Protein AF-A0A1G7DDY7-F1 (afdb_monomer)

Radius of gyration: 26.93 Å; Cα contacts (8 Å, |Δi|>4): 187; chains: 1; bounding box: 58×23×94 Å

Structure (mmCIF, N/CA/C/O backbone):
data_AF-A0A1G7DDY7-F1
#
_entry.id   AF-A0A1G7DDY7-F1
#
loop_
_atom_site.group_PDB
_atom_site.id
_atom_site.type_symbol
_atom_site.label_atom_id
_atom_site.label_alt_id
_atom_site.label_comp_id
_atom_site.label_asym_id
_atom_site.label_entity_id
_atom_site.label_seq_id
_atom_site.pdbx_PDB_ins_code
_atom_site.Cartn_x
_atom_site.Cartn_y
_atom_site.Cartn_z
_atom_site.occupancy
_atom_site.B_iso_or_equiv
_atom_site.auth_seq_id
_atom_site.auth_comp_id
_atom_site.auth_asym_id
_atom_site.auth_atom_id
_atom_site.pdbx_PDB_model_num
ATOM 1 N N . MET A 1 1 ? -21.774 0.548 58.553 1.00 53.19 1 MET A N 1
ATOM 2 C CA . MET A 1 1 ? -21.588 0.324 57.097 1.00 53.19 1 MET A CA 1
ATOM 3 C C . MET A 1 1 ? -20.817 -0.986 56.927 1.00 53.19 1 MET A C 1
ATOM 5 O O . MET A 1 1 ? -19.671 -1.044 57.324 1.00 53.19 1 MET A O 1
ATOM 9 N N . ASN A 1 2 ? -21.493 -2.118 56.703 1.00 59.34 2 ASN A N 1
ATOM 10 C CA . ASN A 1 2 ? -21.908 -2.674 55.399 1.00 59.34 2 ASN A CA 1
ATOM 11 C C . ASN A 1 2 ? -20.810 -3.449 54.625 1.00 59.34 2 ASN A C 1
ATOM 13 O O . ASN A 1 2 ? -20.679 -3.276 53.416 1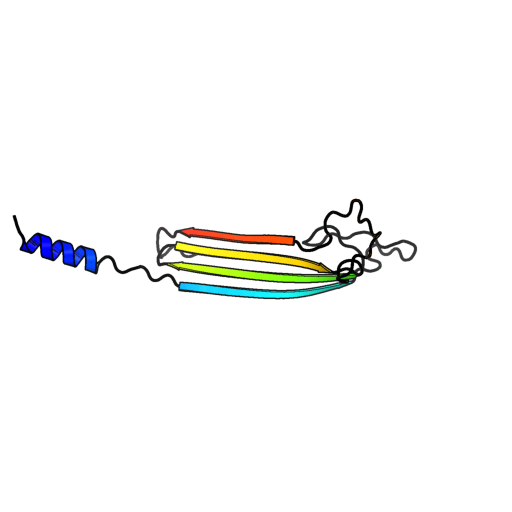.00 59.34 2 ASN A O 1
ATOM 17 N N . ALA A 1 3 ? -20.082 -4.361 55.285 1.00 69.50 3 ALA A N 1
ATOM 18 C CA . ALA A 1 3 ? -19.165 -5.300 54.616 1.00 69.50 3 ALA A CA 1
ATOM 19 C C . ALA A 1 3 ? -19.855 -6.115 53.499 1.00 69.50 3 ALA A C 1
ATOM 21 O O . ALA A 1 3 ? -19.297 -6.289 52.420 1.00 69.50 3 ALA A O 1
ATOM 22 N N . GLY A 1 4 ? -21.119 -6.507 53.704 1.00 75.44 4 GLY A N 1
ATOM 23 C CA . GLY A 1 4 ? -21.924 -7.177 52.677 1.00 75.44 4 GLY A CA 1
ATOM 24 C C . GLY A 1 4 ? -22.226 -6.305 51.452 1.00 75.44 4 GLY A C 1
ATOM 25 O O . GLY A 1 4 ? -22.246 -6.816 50.338 1.00 75.44 4 GLY A O 1
ATOM 26 N N . ARG A 1 5 ? -22.386 -4.981 51.613 1.00 75.69 5 ARG A N 1
ATOM 27 C CA . ARG A 1 5 ? -22.568 -4.086 50.453 1.00 75.69 5 ARG A CA 1
ATOM 28 C C . ARG A 1 5 ? -21.266 -3.895 49.684 1.00 75.69 5 ARG A C 1
ATOM 30 O O . ARG A 1 5 ? -21.313 -3.833 48.469 1.00 75.69 5 ARG A O 1
ATOM 37 N N . ILE A 1 6 ? -20.123 -3.847 50.371 1.00 79.31 6 ILE A N 1
ATOM 38 C CA . ILE A 1 6 ? -18.809 -3.751 49.717 1.00 79.31 6 ILE A CA 1
ATOM 39 C C . ILE A 1 6 ? -18.554 -4.997 48.863 1.00 79.31 6 ILE A C 1
ATOM 41 O O . ILE A 1 6 ? -18.146 -4.866 47.715 1.00 79.31 6 ILE A O 1
ATOM 45 N N . LEU A 1 7 ? -18.867 -6.188 49.382 1.00 80.38 7 LEU A N 1
ATOM 46 C CA . LEU A 1 7 ? -18.698 -7.444 48.650 1.00 80.38 7 LEU A CA 1
ATOM 47 C C . LEU A 1 7 ? -19.611 -7.531 47.414 1.00 80.38 7 LEU A C 1
ATOM 49 O O . LEU A 1 7 ? -19.151 -7.916 46.344 1.00 80.38 7 LEU A O 1
ATOM 53 N N . ILE A 1 8 ? -20.879 -7.123 47.541 1.00 82.50 8 ILE A N 1
ATOM 54 C CA . ILE A 1 8 ? -21.832 -7.092 46.419 1.00 82.50 8 ILE A CA 1
ATOM 55 C C . ILE A 1 8 ? -21.389 -6.087 45.353 1.00 82.50 8 ILE A C 1
ATOM 57 O O . ILE A 1 8 ? -21.408 -6.413 44.171 1.00 82.50 8 ILE A O 1
ATOM 61 N N . THR A 1 9 ? -20.947 -4.891 45.752 1.00 79.25 9 THR A N 1
ATOM 62 C CA . THR A 1 9 ? -20.435 -3.889 44.809 1.00 79.25 9 THR A CA 1
ATOM 63 C C . THR A 1 9 ? -19.183 -4.388 44.092 1.00 79.25 9 THR A C 1
ATOM 65 O O . THR A 1 9 ? -19.069 -4.207 42.885 1.00 79.25 9 THR A O 1
ATOM 68 N N . LEU A 1 10 ? -18.267 -5.058 44.798 1.00 76.81 10 LEU A N 1
ATOM 69 C CA . LEU A 1 10 ? -17.052 -5.609 44.198 1.00 76.81 10 LEU A CA 1
ATOM 70 C C . LEU A 1 10 ? -17.377 -6.706 43.170 1.00 76.81 10 LEU A C 1
ATOM 72 O O . LEU A 1 10 ? -16.835 -6.696 42.070 1.00 76.81 10 LEU A O 1
ATOM 76 N N . LEU A 1 11 ? -18.313 -7.603 43.497 1.00 77.00 11 LEU A N 1
ATOM 77 C CA . LEU A 1 11 ? -18.801 -8.640 42.582 1.00 77.00 11 LEU A CA 1
ATOM 78 C C . LEU A 1 11 ? -19.521 -8.053 41.361 1.00 77.00 11 LEU A C 1
ATOM 80 O O . LEU A 1 11 ? -19.342 -8.563 40.259 1.00 77.00 11 LEU A O 1
ATOM 84 N N . LEU A 1 12 ? -20.286 -6.968 41.526 1.00 73.56 12 LEU A N 1
ATOM 85 C CA . LEU A 1 12 ? -20.946 -6.287 40.408 1.00 73.56 12 LEU A CA 1
ATOM 86 C C . LEU A 1 12 ? -19.940 -5.607 39.474 1.00 73.56 12 LEU A C 1
ATOM 88 O O . LEU A 1 12 ? -20.072 -5.706 38.260 1.00 73.56 12 LEU A O 1
ATOM 92 N N . VAL A 1 13 ? -18.934 -4.928 40.030 1.00 73.50 13 VAL A N 1
ATOM 93 C CA . VAL A 1 13 ? -17.904 -4.235 39.242 1.00 73.50 13 VAL A CA 1
ATOM 94 C C . VAL A 1 13 ? -17.073 -5.237 38.444 1.00 73.50 13 VAL A C 1
ATOM 96 O O . VAL A 1 13 ? -16.860 -5.025 37.257 1.00 73.50 13 VAL A O 1
ATOM 99 N N . VAL A 1 14 ? -16.673 -6.351 39.063 1.00 69.56 14 VAL A N 1
ATOM 100 C CA . VAL A 1 14 ? -15.911 -7.412 38.385 1.00 69.56 14 VAL A CA 1
ATOM 101 C C . VAL A 1 14 ? -16.780 -8.170 37.371 1.00 69.56 14 VAL A C 1
ATOM 103 O O . VAL A 1 14 ? -16.303 -8.522 36.296 1.00 69.56 14 VAL A O 1
ATOM 106 N N . GLY A 1 15 ? -18.065 -8.390 37.672 1.00 63.12 15 GLY A N 1
ATOM 107 C CA . GLY A 1 15 ? -19.009 -9.054 36.766 1.00 63.12 15 GLY A CA 1
ATOM 108 C C . GLY A 1 15 ? -19.405 -8.218 35.543 1.00 63.12 15 GLY A C 1
ATOM 109 O O . GLY A 1 15 ? -19.752 -8.783 34.511 1.00 63.12 15 GLY A O 1
ATOM 110 N N . LEU A 1 16 ? -19.332 -6.886 35.639 1.00 65.69 16 LEU A N 1
ATOM 111 C CA . LEU A 1 16 ? -19.619 -5.958 34.538 1.00 65.69 16 LEU A CA 1
ATOM 112 C C . LEU A 1 16 ? -18.369 -5.557 33.740 1.00 65.69 16 LEU A C 1
ATOM 114 O O . LEU A 1 16 ? -18.497 -4.952 32.679 1.00 65.69 16 LEU A O 1
ATOM 118 N N . SER A 1 17 ? -17.167 -5.890 34.217 1.00 59.84 17 SER A N 1
ATOM 119 C CA . SER A 1 17 ? -15.902 -5.571 33.548 1.00 59.84 17 SER A CA 1
ATOM 120 C C . SER A 1 17 ? -15.383 -6.728 32.687 1.00 59.84 17 SER A C 1
ATOM 122 O O . SER A 1 17 ? -14.189 -7.034 32.726 1.00 59.84 17 SER A O 1
ATOM 124 N N . SER A 1 18 ? -16.251 -7.410 31.930 1.00 61.47 18 SER A N 1
ATOM 125 C CA . SER A 1 18 ? -15.766 -8.396 30.960 1.00 61.47 18 SER A CA 1
ATOM 126 C C . SER A 1 18 ? -14.908 -7.680 29.910 1.00 61.47 18 SER A C 1
ATOM 128 O O . SER A 1 18 ? -15.354 -6.658 29.379 1.00 61.47 18 SER A O 1
ATOM 130 N N . PRO A 1 19 ? -13.702 -8.176 29.586 1.00 62.84 19 PRO A N 1
ATOM 131 C CA . PRO A 1 19 ? -12.904 -7.585 28.523 1.00 62.84 19 PRO A CA 1
ATOM 132 C C . PRO A 1 19 ? -13.697 -7.648 27.215 1.00 62.84 19 PRO A C 1
ATOM 134 O O . PRO A 1 19 ? -14.198 -8.709 26.842 1.00 62.84 19 PRO A O 1
ATOM 137 N N . ALA A 1 20 ? -13.826 -6.511 26.532 1.00 64.44 20 ALA A N 1
ATOM 138 C CA . ALA A 1 20 ? -14.389 -6.486 25.191 1.00 64.44 20 ALA A CA 1
ATOM 139 C C . ALA A 1 20 ? -13.470 -7.312 24.283 1.00 64.44 20 ALA A C 1
ATOM 141 O O . ALA A 1 20 ? -12.292 -6.984 24.121 1.00 64.44 20 ALA A O 1
ATOM 142 N N . LEU A 1 21 ? -13.989 -8.413 23.742 1.00 66.94 21 LEU A N 1
ATOM 143 C CA . LEU A 1 21 ? -13.254 -9.219 22.779 1.00 66.94 21 LEU A CA 1
ATOM 144 C C . LEU A 1 21 ? -13.147 -8.410 21.485 1.00 66.94 21 LEU A C 1
ATOM 146 O O . LEU A 1 21 ? -14.158 -8.057 20.886 1.00 66.94 21 LEU A O 1
ATOM 150 N N . ALA A 1 22 ? -11.922 -8.095 21.076 1.00 69.56 22 ALA A N 1
ATOM 151 C CA . ALA A 1 22 ? -11.658 -7.499 19.777 1.00 69.56 22 ALA A CA 1
ATOM 152 C C . ALA A 1 22 ? -11.264 -8.612 18.804 1.00 69.56 22 ALA A C 1
ATOM 154 O O . ALA A 1 22 ? -10.312 -9.351 19.063 1.00 69.56 22 ALA A O 1
ATOM 155 N N . ALA A 1 23 ? -11.989 -8.732 17.695 1.00 79.12 23 ALA A N 1
ATOM 156 C CA . ALA A 1 23 ? -11.553 -9.573 16.587 1.00 79.12 23 ALA A CA 1
ATOM 157 C C . ALA A 1 23 ? -10.464 -8.819 15.820 1.00 79.12 23 ALA A C 1
ATOM 159 O O . ALA A 1 23 ? -10.673 -7.656 15.472 1.00 79.12 23 ALA A O 1
ATOM 160 N N . ILE A 1 24 ? -9.313 -9.462 15.601 1.00 87.38 24 ILE A N 1
ATOM 161 C CA . ILE A 1 24 ? -8.225 -8.936 14.772 1.00 87.38 24 ILE A CA 1
ATOM 162 C C . ILE A 1 24 ? -8.100 -9.840 13.553 1.00 87.38 24 ILE A C 1
ATOM 164 O O . ILE A 1 24 ? -7.780 -11.019 13.701 1.00 87.38 24 ILE A O 1
ATOM 168 N N . ASP A 1 25 ? -8.297 -9.272 12.369 1.00 92.94 25 ASP A N 1
ATOM 169 C CA . ASP A 1 25 ? -8.112 -9.979 11.107 1.00 92.94 25 ASP A CA 1
ATOM 170 C C . ASP A 1 25 ? -6.933 -9.384 10.344 1.00 92.94 25 ASP A C 1
ATOM 172 O O . ASP A 1 25 ? -6.773 -8.164 10.273 1.00 92.94 25 ASP A O 1
ATOM 176 N N . PHE A 1 26 ? -6.141 -10.258 9.729 1.00 94.75 26 PHE A N 1
ATOM 177 C CA . PHE A 1 26 ? -5.079 -9.889 8.800 1.00 94.75 26 PHE A CA 1
ATOM 178 C C . PHE A 1 26 ? -5.502 -10.264 7.385 1.00 94.75 26 PHE A C 1
ATOM 180 O O . PHE A 1 26 ? -6.040 -11.346 7.150 1.00 94.75 26 PHE A O 1
ATOM 187 N N . PHE A 1 27 ? -5.242 -9.377 6.436 1.00 95.56 27 PHE A N 1
ATOM 188 C CA . PHE A 1 27 ? -5.553 -9.584 5.030 1.00 95.56 27 PHE A CA 1
ATOM 189 C C . PHE A 1 27 ? -4.460 -8.971 4.162 1.00 95.56 27 PHE A C 1
ATOM 191 O O . PHE A 1 27 ? -3.659 -8.151 4.609 1.00 95.56 27 PHE A O 1
ATOM 198 N N . GLY A 1 28 ? -4.412 -9.371 2.900 1.00 94.81 28 GLY A N 1
ATOM 199 C CA . GLY A 1 28 ? -3.448 -8.810 1.974 1.00 94.81 28 GLY A CA 1
ATOM 200 C C . GLY A 1 28 ? -3.718 -9.211 0.540 1.00 94.81 28 GLY A C 1
ATOM 201 O O . GLY A 1 28 ? -4.475 -10.143 0.265 1.00 94.81 28 GLY A O 1
ATOM 202 N N . THR A 1 29 ? -3.080 -8.491 -0.370 1.00 94.81 29 THR A N 1
ATOM 203 C CA . THR A 1 29 ? -3.116 -8.756 -1.805 1.00 94.81 29 THR A CA 1
ATOM 204 C C . THR A 1 29 ? -1.726 -8.580 -2.385 1.00 94.81 29 THR A C 1
ATOM 206 O O . THR A 1 29 ? -1.044 -7.607 -2.075 1.00 94.81 29 THR A O 1
ATOM 209 N N . ALA A 1 30 ? -1.330 -9.495 -3.262 1.00 93.56 30 ALA A N 1
ATOM 210 C CA . ALA A 1 30 ? -0.153 -9.337 -4.101 1.00 93.56 30 ALA A CA 1
ATOM 211 C C . ALA A 1 30 ? -0.621 -9.247 -5.554 1.00 93.56 30 ALA A C 1
ATOM 213 O O . ALA A 1 30 ? -1.387 -10.100 -6.010 1.00 93.56 30 ALA A O 1
ATOM 214 N N . ARG A 1 31 ? -0.188 -8.212 -6.270 1.00 90.12 31 ARG A N 1
ATOM 215 C CA . ARG A 1 31 ? -0.534 -7.980 -7.672 1.00 90.12 31 ARG A CA 1
ATOM 216 C C . ARG A 1 31 ? 0.737 -7.778 -8.481 1.00 90.12 31 ARG A C 1
ATOM 218 O O . ARG A 1 31 ? 1.662 -7.106 -8.039 1.00 90.12 31 ARG A O 1
ATOM 225 N N . VAL A 1 32 ? 0.763 -8.350 -9.681 1.00 88.06 32 VAL A N 1
ATOM 226 C CA . VAL A 1 32 ? 1.795 -8.076 -10.684 1.00 88.06 32 VAL A CA 1
ATOM 227 C C . VAL A 1 32 ? 1.087 -7.576 -11.931 1.00 88.06 32 VAL A C 1
ATOM 229 O O . VAL A 1 32 ? 0.217 -8.253 -12.474 1.00 88.06 32 VAL A O 1
ATOM 232 N N . LEU A 1 33 ? 1.440 -6.369 -12.346 1.00 83.94 33 LEU A N 1
ATOM 233 C CA . LEU A 1 33 ? 0.784 -5.608 -13.398 1.00 83.94 33 LEU A CA 1
ATOM 234 C C . LEU A 1 33 ? 1.816 -5.351 -14.503 1.00 83.94 33 LEU A C 1
ATOM 236 O O . LEU A 1 33 ? 2.614 -4.415 -14.392 1.00 83.94 33 LEU A O 1
ATOM 240 N N . PRO A 1 34 ? 1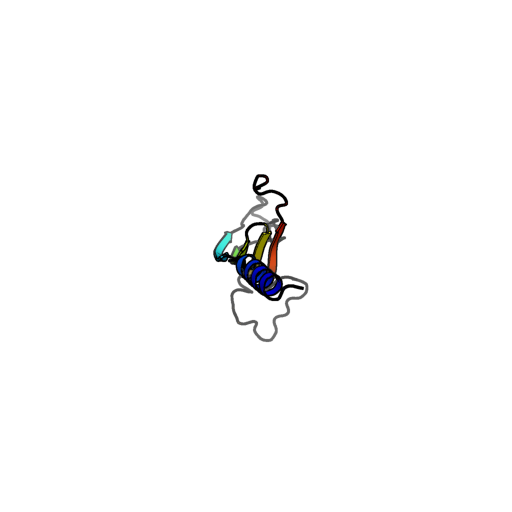.868 -6.209 -15.537 1.00 83.25 34 PRO A N 1
ATOM 241 C CA . PRO A 1 34 ? 2.684 -5.943 -16.707 1.00 83.25 34 PRO A CA 1
ATOM 242 C C . PRO A 1 34 ? 2.056 -4.835 -17.547 1.00 83.25 34 PRO A C 1
ATOM 244 O O . PRO A 1 34 ? 0.873 -4.896 -17.881 1.00 83.25 34 PRO A O 1
ATOM 247 N N . THR A 1 35 ? 2.868 -3.860 -17.936 1.00 77.38 35 THR A N 1
ATOM 248 C CA . THR A 1 35 ? 2.432 -2.724 -18.741 1.00 77.38 35 THR A CA 1
ATOM 249 C C . THR A 1 35 ? 3.335 -2.563 -19.952 1.00 77.38 35 THR A C 1
ATOM 251 O O . THR A 1 35 ? 4.561 -2.529 -19.835 1.00 77.38 35 THR A O 1
ATOM 254 N N . TYR A 1 36 ? 2.708 -2.428 -21.117 1.00 77.00 36 TYR A N 1
ATOM 255 C CA . TYR A 1 36 ? 3.374 -2.178 -22.386 1.00 77.00 36 TYR A CA 1
ATOM 256 C C . TYR A 1 36 ? 2.743 -0.960 -23.054 1.00 77.00 36 TYR A C 1
ATOM 258 O O . TYR A 1 36 ? 1.588 -1.012 -23.480 1.00 77.00 36 TYR A O 1
ATOM 266 N N . TYR A 1 37 ? 3.500 0.130 -23.144 1.00 74.44 37 TYR A N 1
ATOM 267 C CA . TYR A 1 37 ? 3.105 1.315 -23.896 1.00 74.44 37 TYR A CA 1
ATOM 268 C C . TYR A 1 37 ? 3.958 1.426 -25.154 1.00 74.44 37 TYR A C 1
ATOM 270 O O . TYR A 1 37 ? 5.183 1.479 -25.059 1.00 74.44 37 TYR A O 1
ATOM 278 N N . LYS A 1 38 ? 3.299 1.474 -26.315 1.00 75.69 38 LYS A N 1
ATOM 279 C CA . LYS A 1 38 ? 3.927 1.737 -27.610 1.00 75.69 38 LYS A CA 1
ATOM 280 C C . LYS A 1 38 ? 2.998 2.555 -28.496 1.00 75.69 38 LYS A C 1
ATOM 282 O O . LYS A 1 38 ? 1.807 2.254 -28.543 1.00 75.69 38 LYS A O 1
ATOM 28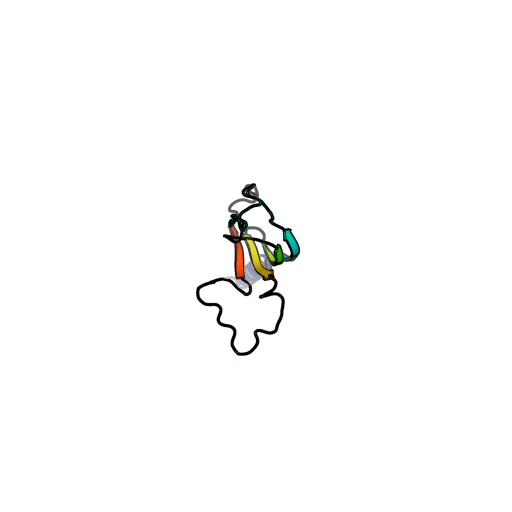7 N N . ASN A 1 39 ? 3.556 3.537 -29.199 1.00 78.44 39 ASN A N 1
ATOM 288 C CA . ASN A 1 39 ? 2.886 4.403 -30.167 1.00 78.44 39 ASN A CA 1
ATOM 289 C C . ASN A 1 39 ? 1.565 5.011 -29.647 1.00 78.44 39 ASN A C 1
ATOM 291 O O . ASN A 1 39 ? 0.538 5.008 -30.323 1.00 78.44 39 ASN A O 1
ATOM 295 N N . PHE A 1 40 ? 1.568 5.491 -28.398 1.00 75.44 40 PHE A N 1
ATOM 296 C CA . PHE A 1 40 ? 0.380 6.088 -27.765 1.00 75.44 40 PHE A CA 1
ATOM 297 C C . PHE A 1 40 ? 0.028 7.469 -28.335 1.00 75.44 40 PHE A C 1
ATOM 299 O O . PHE A 1 40 ? -1.109 7.922 -28.218 1.00 75.44 40 PHE A O 1
ATOM 306 N N . ASP A 1 41 ? 1.005 8.141 -28.934 1.00 77.69 41 ASP A N 1
ATOM 307 C CA . ASP A 1 41 ? 0.878 9.428 -29.612 1.00 77.69 41 ASP A CA 1
ATOM 308 C C . ASP A 1 41 ? 0.614 9.290 -31.122 1.00 77.69 41 ASP A C 1
ATOM 310 O O . ASP A 1 41 ? 0.486 10.306 -31.806 1.00 77.69 41 ASP A O 1
ATOM 314 N N . PHE A 1 42 ? 0.464 8.057 -31.628 1.00 84.25 42 PHE A N 1
ATOM 315 C CA . PHE A 1 42 ? 0.216 7.737 -33.039 1.00 84.25 42 PHE A CA 1
ATOM 316 C C . PHE A 1 42 ? 1.262 8.329 -33.995 1.00 84.25 42 PHE A C 1
ATOM 318 O O . PHE A 1 42 ? 0.949 8.668 -35.138 1.00 84.25 42 PHE A O 1
ATOM 325 N N . ASN A 1 43 ? 2.501 8.466 -33.527 1.00 82.88 43 ASN A N 1
ATOM 326 C CA . ASN A 1 43 ? 3.613 8.988 -34.294 1.00 82.88 43 ASN A CA 1
ATOM 327 C C . ASN A 1 43 ? 4.734 7.949 -34.403 1.00 82.88 43 ASN A C 1
ATOM 329 O O . ASN A 1 43 ? 5.675 7.937 -33.612 1.00 82.88 43 ASN A O 1
ATOM 333 N N . ASP A 1 44 ? 4.657 7.111 -35.437 1.00 85.00 44 ASP A N 1
ATOM 334 C CA . ASP A 1 44 ? 5.648 6.057 -35.697 1.00 85.00 44 ASP A CA 1
ATOM 335 C C . ASP A 1 44 ? 7.064 6.597 -35.999 1.00 85.00 44 ASP A C 1
ATOM 337 O O .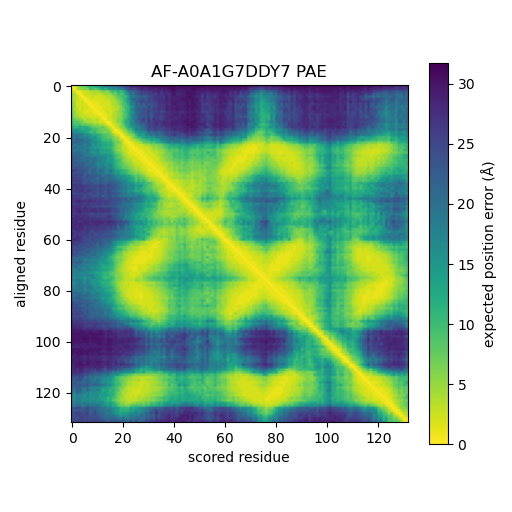 ASP A 1 44 ? 8.039 5.850 -35.899 1.00 85.00 44 ASP A O 1
ATOM 341 N N . ASP A 1 45 ? 7.191 7.885 -36.340 1.00 85.94 45 ASP A N 1
ATOM 342 C CA . ASP A 1 45 ? 8.462 8.537 -36.678 1.00 85.94 45 ASP A CA 1
ATOM 343 C C . ASP A 1 45 ? 9.172 9.157 -35.456 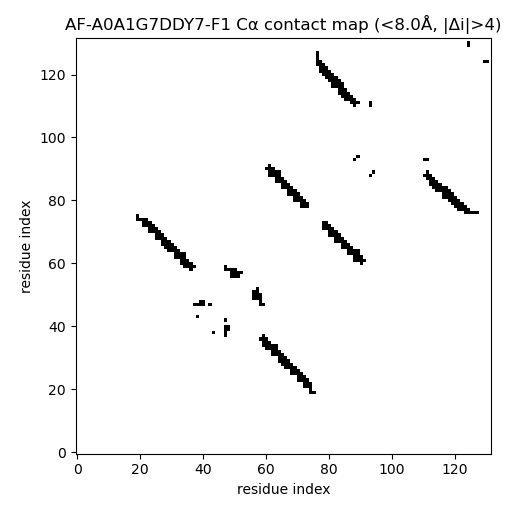1.00 85.94 45 ASP A C 1
ATOM 345 O O . ASP A 1 45 ? 10.285 9.681 -35.577 1.00 85.94 45 ASP A O 1
ATOM 349 N N . ALA A 1 46 ? 8.554 9.119 -34.270 1.00 75.75 46 ALA A N 1
ATOM 350 C CA . ALA A 1 46 ? 9.091 9.703 -33.045 1.00 75.75 46 ALA A CA 1
ATOM 351 C C . ALA A 1 46 ? 9.233 8.674 -31.913 1.00 75.75 46 ALA A C 1
ATOM 353 O O . ALA A 1 46 ? 8.663 7.589 -31.928 1.00 75.75 46 ALA A O 1
ATOM 354 N N . SER A 1 47 ? 10.030 9.016 -30.896 1.00 70.06 47 SER A N 1
ATOM 355 C CA . SER A 1 47 ? 10.070 8.215 -29.672 1.00 70.06 47 SER A CA 1
ATOM 356 C C . SER A 1 47 ? 8.799 8.449 -28.858 1.00 70.06 47 SER A C 1
ATOM 358 O O . SER A 1 47 ? 8.503 9.609 -28.578 1.00 70.06 47 SER A O 1
ATOM 360 N N . ASP A 1 48 ? 8.162 7.377 -28.381 1.00 69.75 48 ASP A N 1
ATOM 361 C CA . ASP A 1 48 ? 6.913 7.448 -27.606 1.00 69.75 48 ASP A CA 1
ATOM 362 C C . ASP A 1 48 ? 6.947 8.513 -26.498 1.00 69.75 48 ASP A C 1
ATOM 364 O O . ASP A 1 48 ? 7.929 8.633 -25.765 1.00 69.75 48 ASP A O 1
ATOM 368 N N . MET A 1 49 ? 5.882 9.281 -26.313 1.00 70.00 49 MET A N 1
ATOM 369 C CA . MET A 1 49 ? 5.797 10.239 -25.204 1.00 70.00 49 MET A CA 1
ATOM 370 C C . MET A 1 49 ? 5.411 9.568 -23.868 1.00 70.00 49 MET A C 1
ATOM 372 O O . MET A 1 49 ? 4.951 8.427 -23.827 1.00 70.00 49 MET A O 1
ATOM 376 N N . PHE A 1 50 ? 5.630 10.266 -22.745 1.00 67.00 50 PHE A N 1
ATOM 377 C CA . PHE A 1 50 ? 5.188 9.796 -21.424 1.00 67.00 50 PHE A CA 1
ATOM 378 C C . PHE A 1 50 ? 3.658 9.830 -21.303 1.00 67.00 50 PHE A C 1
ATOM 380 O O . PHE A 1 50 ? 3.011 10.758 -21.785 1.00 67.00 50 PHE A O 1
ATOM 387 N N . VAL A 1 51 ? 3.098 8.859 -20.587 1.00 67.25 51 VAL A N 1
ATOM 388 C CA . VAL A 1 51 ? 1.685 8.773 -20.200 1.00 67.25 51 VAL A CA 1
ATOM 389 C C . VAL A 1 51 ? 1.538 8.868 -18.682 1.00 67.25 51 VAL A C 1
ATOM 391 O O . VAL A 1 51 ? 2.466 8.559 -17.940 1.00 67.25 51 VAL A O 1
ATOM 394 N N . VAL A 1 52 ? 0.371 9.301 -18.207 1.00 66.25 52 VAL A N 1
ATOM 395 C CA . VAL A 1 52 ? 0.058 9.368 -16.771 1.00 66.25 52 VAL A CA 1
ATOM 396 C C . VAL A 1 52 ? -0.588 8.053 -16.332 1.00 66.25 52 VAL A C 1
ATOM 398 O O . VAL A 1 52 ? -1.558 7.611 -16.946 1.00 66.25 52 VAL A O 1
ATOM 401 N N . ASN A 1 53 ? -0.083 7.446 -15.259 1.00 58.81 53 ASN A N 1
ATOM 402 C CA . ASN A 1 53 ? -0.723 6.346 -14.541 1.00 58.81 53 ASN A CA 1
ATOM 403 C C . ASN A 1 53 ? -0.883 6.689 -13.045 1.00 58.81 53 ASN A C 1
ATOM 405 O O . ASN A 1 53 ? -0.505 7.771 -12.598 1.00 58.81 53 ASN A O 1
ATOM 409 N N . GLU A 1 54 ? -1.444 5.761 -12.266 1.00 55.22 54 GLU A N 1
ATOM 410 C CA . GLU A 1 54 ? -1.655 5.928 -10.816 1.00 55.22 54 GLU A CA 1
ATOM 411 C C . GLU A 1 54 ? -0.362 6.206 -10.024 1.00 55.22 54 GLU A C 1
ATOM 413 O O . GLU A 1 54 ? -0.434 6.818 -8.965 1.00 55.22 54 GLU A O 1
ATOM 418 N N . GLY A 1 55 ? 0.804 5.801 -10.540 1.00 52.09 55 GLY A N 1
ATOM 419 C CA . GLY A 1 55 ? 2.125 6.027 -9.941 1.00 52.09 55 GLY A CA 1
ATOM 420 C C . GLY A 1 55 ? 2.917 7.190 -10.559 1.00 52.09 55 GLY A C 1
ATOM 421 O O . GLY A 1 55 ? 4.099 7.345 -10.261 1.00 52.09 55 GLY A O 1
ATOM 422 N N . GLY A 1 56 ? 2.309 7.999 -11.437 1.00 62.00 56 GLY A N 1
ATOM 423 C CA . GLY A 1 56 ? 2.943 9.161 -12.070 1.00 62.00 56 GLY A CA 1
ATOM 424 C C . GLY A 1 56 ? 3.185 9.019 -13.577 1.00 62.00 56 GLY A C 1
ATOM 425 O O . GLY A 1 56 ? 2.363 8.472 -14.309 1.00 62.00 56 GLY A O 1
ATOM 426 N N . LEU A 1 57 ? 4.284 9.597 -14.077 1.00 60.94 57 LEU A N 1
ATOM 427 C CA . LEU A 1 57 ? 4.633 9.564 -15.503 1.00 60.94 57 LEU A CA 1
ATOM 428 C C . LEU A 1 57 ? 5.344 8.252 -15.855 1.00 60.94 57 LEU A C 1
ATOM 430 O O . LEU A 1 57 ? 6.409 7.953 -15.318 1.00 60.94 57 LEU A O 1
ATOM 434 N N . ALA A 1 58 ? 4.784 7.499 -16.797 1.00 63.38 58 ALA A N 1
ATOM 435 C CA . ALA A 1 58 ? 5.302 6.222 -17.273 1.00 63.38 58 ALA A CA 1
ATOM 436 C C . ALA A 1 58 ? 5.508 6.236 -18.797 1.00 63.38 58 ALA A C 1
ATOM 438 O O . ALA A 1 58 ? 4.804 6.924 -19.528 1.00 63.38 58 ALA A O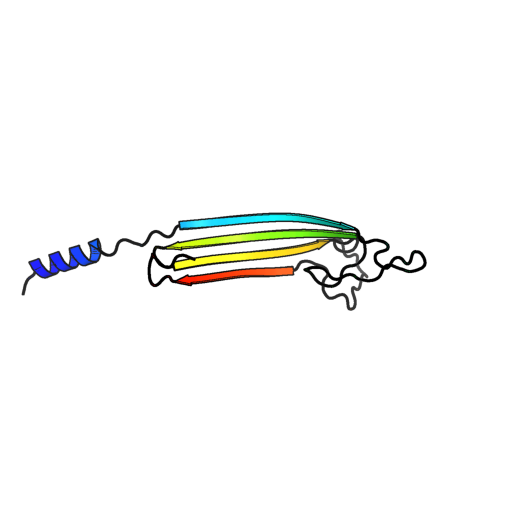 1
ATOM 439 N N . LYS A 1 59 ? 6.476 5.467 -19.297 1.00 67.44 59 LYS A N 1
ATOM 440 C CA . LYS A 1 59 ? 6.739 5.260 -20.732 1.00 67.44 59 LYS A CA 1
ATOM 441 C C . LYS A 1 59 ? 7.343 3.871 -20.932 1.00 67.44 59 LYS A C 1
ATOM 443 O O . LYS A 1 59 ? 8.048 3.385 -20.050 1.00 67.44 59 LYS A O 1
ATOM 448 N N . GLY A 1 60 ? 7.098 3.262 -22.090 1.00 70.44 60 GLY A N 1
ATOM 449 C CA . GLY A 1 60 ? 7.694 1.983 -22.470 1.00 70.44 60 GLY A CA 1
ATOM 450 C C . GLY A 1 60 ? 7.170 0.798 -21.657 1.00 70.44 60 GLY A C 1
ATOM 451 O O . GLY A 1 60 ? 6.025 0.791 -21.198 1.00 70.44 60 GLY A O 1
ATOM 452 N N . GLU A 1 61 ? 8.014 -0.219 -21.506 1.00 70.31 61 GLU A N 1
ATOM 453 C CA . GLU A 1 61 ? 7.672 -1.484 -20.853 1.00 70.31 61 GLU A CA 1
ATOM 454 C C . GLU A 1 61 ? 8.092 -1.475 -19.380 1.00 70.31 61 GLU A C 1
ATOM 456 O O . GLU A 1 61 ? 9.244 -1.181 -19.051 1.00 70.31 61 GLU A O 1
ATOM 461 N N . HIS A 1 62 ? 7.172 -1.831 -18.486 1.00 74.88 62 HIS A N 1
ATOM 462 C CA . HIS A 1 62 ? 7.485 -2.027 -17.072 1.00 74.88 62 HIS A CA 1
ATOM 463 C C . HIS A 1 62 ? 6.582 -3.085 -16.439 1.00 74.88 62 HIS A C 1
ATOM 465 O O . HIS A 1 62 ? 5.449 -3.305 -16.864 1.00 74.88 62 HIS A O 1
ATOM 471 N N . LEU A 1 63 ? 7.085 -3.727 -15.390 1.00 78.62 63 LEU A N 1
ATOM 472 C CA . LEU A 1 63 ? 6.303 -4.565 -14.490 1.00 78.62 63 LEU A CA 1
ATOM 473 C C . LEU A 1 63 ? 6.117 -3.804 -13.182 1.00 78.62 63 LEU A C 1
ATOM 475 O O . LEU A 1 63 ? 7.097 -3.405 -12.561 1.00 78.62 63 LEU A O 1
ATOM 479 N N . ARG A 1 64 ? 4.876 -3.612 -12.743 1.00 80.50 64 ARG A N 1
ATOM 480 C CA . ARG A 1 64 ? 4.575 -3.078 -11.411 1.00 80.50 64 ARG A CA 1
ATOM 481 C C . ARG A 1 64 ? 4.219 -4.236 -10.483 1.00 80.50 64 ARG A C 1
ATOM 483 O O . ARG A 1 64 ? 3.346 -5.036 -10.813 1.00 80.50 64 ARG A O 1
ATOM 490 N N . ALA A 1 65 ? 4.911 -4.358 -9.357 1.00 86.56 65 ALA A N 1
ATOM 491 C CA . ALA A 1 65 ? 4.636 -5.354 -8.331 1.00 86.56 65 ALA A CA 1
ATOM 492 C C . ALA A 1 65 ? 4.155 -4.647 -7.067 1.00 86.56 65 ALA A C 1
ATOM 494 O O . ALA A 1 65 ? 4.909 -3.902 -6.450 1.00 86.56 65 ALA A O 1
ATOM 495 N N . GLU A 1 66 ? 2.914 -4.911 -6.681 1.00 87.81 66 GLU A N 1
ATOM 496 C CA . GLU A 1 66 ? 2.274 -4.282 -5.535 1.00 87.81 66 GLU A CA 1
ATOM 497 C C . GLU A 1 66 ? 1.957 -5.338 -4.477 1.00 87.81 66 GLU A C 1
ATOM 499 O O . GLU A 1 66 ? 1.328 -6.364 -4.759 1.00 87.81 66 GLU A O 1
ATOM 504 N N . LEU A 1 67 ? 2.381 -5.079 -3.245 1.00 92.56 67 LEU A N 1
ATOM 505 C CA . LEU A 1 67 ? 2.023 -5.849 -2.068 1.00 92.56 67 LEU A CA 1
ATOM 506 C C . LEU A 1 67 ? 1.279 -4.942 -1.096 1.00 92.56 67 LEU A C 1
ATOM 508 O O . LEU A 1 67 ? 1.833 -3.969 -0.592 1.00 92.56 67 LEU A O 1
ATOM 512 N N . ARG A 1 68 ? 0.046 -5.315 -0.769 1.00 94.69 68 ARG A N 1
ATOM 513 C CA . ARG A 1 68 ? -0.738 -4.678 0.285 1.00 94.69 68 ARG A CA 1
ATOM 514 C C . ARG A 1 68 ? -0.924 -5.649 1.423 1.00 94.69 68 ARG A C 1
ATOM 516 O O . ARG A 1 68 ? -1.373 -6.776 1.216 1.00 94.69 68 ARG A O 1
ATOM 523 N N . LEU A 1 69 ? -0.602 -5.193 2.620 1.00 96.50 69 LEU A N 1
ATOM 524 C CA . LEU A 1 69 ? -0.858 -5.908 3.860 1.00 96.50 69 LEU A CA 1
ATOM 525 C C . LEU A 1 69 ? -1.701 -5.008 4.743 1.00 96.50 69 LEU A C 1
ATOM 527 O O . LEU A 1 69 ? -1.384 -3.834 4.934 1.00 96.50 69 LEU A O 1
ATOM 531 N N . GLY A 1 70 ? -2.782 -5.559 5.268 1.00 96.06 70 GLY A N 1
ATOM 532 C CA . GLY A 1 70 ? -3.687 -4.841 6.133 1.00 96.06 70 GLY A CA 1
ATOM 533 C C . GLY A 1 70 ? -4.090 -5.655 7.341 1.00 96.06 70 GLY A C 1
ATOM 534 O O . GLY A 1 70 ? -4.042 -6.888 7.357 1.00 96.06 70 GLY A O 1
ATOM 535 N N . TRP A 1 71 ? -4.497 -4.930 8.368 1.00 95.38 71 TRP A N 1
ATOM 536 C CA . TRP A 1 71 ? -5.151 -5.502 9.524 1.00 95.38 71 TRP A CA 1
ATOM 537 C C . TRP A 1 71 ? -6.359 -4.660 9.885 1.00 95.38 71 TRP A C 1
ATOM 539 O O . TRP A 1 71 ? -6.386 -3.439 9.697 1.00 95.38 71 TRP A O 1
ATOM 549 N N . GLN A 1 72 ? -7.367 -5.335 10.411 1.00 94.50 72 GLN A N 1
ATOM 550 C CA . GLN A 1 72 ? -8.526 -4.695 10.998 1.00 94.50 72 GLN A CA 1
ATOM 551 C C . GLN A 1 72 ? -8.736 -5.211 12.411 1.00 94.50 72 GLN A C 1
ATOM 553 O O . GLN A 1 72 ? -8.471 -6.374 12.704 1.00 94.50 72 GLN A O 1
ATOM 558 N N . ALA A 1 73 ? -9.217 -4.330 13.275 1.00 91.00 73 ALA A N 1
ATOM 559 C CA . ALA A 1 73 ? -9.670 -4.674 14.605 1.00 91.00 73 ALA A CA 1
ATOM 560 C C . ALA A 1 73 ? -11.044 -4.044 14.837 1.00 91.00 73 ALA A C 1
ATOM 562 O O . ALA A 1 73 ? -11.217 -2.852 14.578 1.00 91.00 73 ALA A O 1
ATOM 563 N N . LYS A 1 74 ? -12.018 -4.823 15.314 1.00 87.69 74 LYS A N 1
ATOM 564 C CA . LYS A 1 74 ? -13.361 -4.327 15.658 1.00 87.69 74 LYS A CA 1
ATOM 565 C C . LYS A 1 74 ? -13.715 -4.737 17.083 1.00 87.69 74 LYS A C 1
ATOM 567 O O . LYS A 1 74 ? -13.530 -5.891 17.466 1.00 87.69 74 LYS A O 1
ATOM 572 N N . GLY A 1 75 ? -14.238 -3.780 17.839 1.00 82.94 75 GLY A N 1
ATOM 573 C CA . GLY A 1 75 ? -14.978 -4.008 19.077 1.00 82.94 75 GLY A CA 1
ATOM 574 C C . GLY A 1 75 ? -16.417 -3.509 18.939 1.00 82.94 75 GLY A C 1
ATOM 575 O O . GLY A 1 75 ? -16.820 -3.022 17.885 1.00 82.94 75 GLY A O 1
ATOM 576 N N . ASP A 1 76 ? -17.188 -3.567 20.022 1.00 81.44 76 ASP A N 1
ATOM 577 C CA . ASP A 1 76 ? -18.637 -3.296 19.992 1.00 81.44 76 ASP A CA 1
ATOM 578 C C . ASP A 1 76 ? -19.026 -1.905 19.462 1.00 81.44 76 ASP A C 1
ATOM 580 O O . ASP A 1 76 ? -20.122 -1.718 18.940 1.00 81.44 76 ASP A O 1
ATOM 584 N N . LYS A 1 77 ? -18.150 -0.906 19.625 1.00 84.12 77 LYS A N 1
ATOM 585 C CA . LYS A 1 77 ? -18.410 0.494 19.240 1.00 84.12 77 LYS A CA 1
ATOM 586 C C . LYS A 1 77 ? -17.290 1.133 18.439 1.00 84.12 77 LYS A C 1
ATOM 588 O O . LYS A 1 77 ? -17.367 2.319 18.143 1.00 84.12 77 LYS A O 1
ATOM 593 N N . TRP A 1 78 ? -16.229 0.400 18.137 1.00 85.75 78 TRP A N 1
ATOM 594 C CA . TRP A 1 78 ? -15.064 0.964 17.471 1.00 85.75 78 TRP A CA 1
ATOM 595 C C . TRP A 1 78 ? -14.529 -0.001 16.431 1.00 85.75 78 TRP A C 1
ATOM 597 O O . TRP A 1 78 ? -14.632 -1.218 16.581 1.00 85.75 78 TRP A O 1
ATOM 607 N N . SER A 1 79 ? -13.936 0.552 15.382 1.00 89.94 79 SER A N 1
ATOM 608 C CA . SER A 1 79 ? -13.150 -0.228 14.439 1.00 89.94 79 SER A CA 1
ATOM 609 C C . SER A 1 79 ? -11.927 0.550 13.984 1.00 89.94 79 SER A C 1
ATOM 611 O O . SER A 1 79 ? -11.928 1.781 13.922 1.00 89.94 79 SER A O 1
ATOM 613 N N . VAL A 1 80 ? -10.868 -0.196 13.710 1.00 91.94 80 VAL A N 1
ATOM 614 C CA . VAL A 1 80 ? -9.625 0.292 13.132 1.00 91.94 80 VAL A CA 1
ATOM 615 C C . VAL A 1 80 ? -9.327 -0.563 11.917 1.00 91.94 80 VAL A C 1
ATOM 617 O O . VAL A 1 80 ? -9.404 -1.787 12.002 1.00 91.94 80 VAL A O 1
ATOM 620 N N . LYS A 1 81 ? -8.946 0.067 10.811 1.00 94.75 81 LYS A N 1
ATOM 621 C CA . LYS A 1 81 ? -8.416 -0.616 9.635 1.00 94.75 81 LYS A CA 1
ATOM 622 C C . LYS A 1 81 ? -7.196 0.130 9.126 1.00 94.75 81 LYS A C 1
ATOM 624 O O . LYS A 1 81 ? -7.226 1.344 8.943 1.00 94.75 81 LYS A O 1
ATOM 629 N N . MET A 1 82 ? -6.125 -0.613 8.904 1.00 96.06 82 MET A N 1
ATOM 630 C CA . MET A 1 82 ? -4.880 -0.116 8.334 1.00 96.06 82 MET A CA 1
ATOM 631 C C . MET A 1 82 ? -4.512 -0.978 7.140 1.00 96.06 82 MET A C 1
ATOM 633 O O . MET A 1 82 ? -4.637 -2.200 7.201 1.00 96.06 82 MET A O 1
ATOM 637 N N . ILE A 1 83 ? -4.061 -0.335 6.069 1.00 96.12 83 ILE A N 1
ATOM 638 C CA . ILE A 1 83 ? -3.464 -0.993 4.911 1.00 96.12 83 ILE A CA 1
ATOM 639 C C . ILE A 1 83 ? -2.168 -0.267 4.589 1.00 96.12 83 ILE A C 1
ATOM 641 O O . ILE A 1 83 ? -2.159 0.937 4.329 1.00 96.12 83 ILE A O 1
ATOM 645 N N . THR A 1 84 ? -1.077 -1.016 4.618 1.00 95.25 84 THR A N 1
ATOM 646 C CA . THR A 1 84 ? 0.231 -0.588 4.134 1.00 95.25 84 THR A CA 1
ATOM 647 C C . THR A 1 84 ? 0.460 -1.163 2.748 1.00 95.25 84 THR A C 1
ATOM 649 O O . THR A 1 84 ? 0.105 -2.317 2.497 1.00 95.25 84 THR A O 1
ATOM 652 N N . GLU A 1 85 ? 1.086 -0.386 1.881 1.00 91.88 85 GLU A N 1
ATOM 653 C CA . GLU A 1 85 ? 1.416 -0.760 0.515 1.00 91.88 85 GLU A CA 1
ATOM 654 C C . GLU A 1 85 ? 2.926 -0.682 0.301 1.00 91.88 85 GLU A C 1
ATOM 656 O O . GLU A 1 85 ? 3.587 0.249 0.761 1.00 91.88 85 GLU A O 1
ATOM 661 N N . ALA A 1 86 ? 3.458 -1.670 -0.410 1.00 87.88 86 ALA A N 1
ATOM 662 C CA . ALA A 1 86 ? 4.743 -1.595 -1.076 1.00 87.88 86 ALA A CA 1
ATOM 663 C C . ALA A 1 86 ? 4.502 -1.745 -2.577 1.00 87.88 86 ALA A C 1
ATOM 665 O O . ALA A 1 86 ? 3.910 -2.735 -3.010 1.00 87.88 86 ALA A O 1
ATOM 666 N N . ASP A 1 87 ? 4.972 -0.786 -3.357 1.00 78.81 87 ASP A N 1
ATOM 667 C CA . ASP A 1 87 ? 4.786 -0.751 -4.798 1.00 78.81 87 ASP A CA 1
ATOM 668 C C . ASP A 1 87 ? 6.130 -0.597 -5.500 1.00 78.81 87 ASP A C 1
ATOM 670 O O . ASP A 1 87 ? 6.881 0.343 -5.254 1.00 78.81 87 ASP A O 1
ATOM 674 N N . VAL A 1 88 ? 6.468 -1.547 -6.362 1.00 79.75 88 VAL A N 1
ATOM 675 C CA . VAL A 1 88 ? 7.764 -1.610 -7.031 1.00 79.75 88 VAL A CA 1
ATOM 676 C C . VAL A 1 88 ? 7.563 -1.572 -8.534 1.00 79.75 88 VAL A C 1
ATOM 678 O O . VAL A 1 88 ? 7.043 -2.514 -9.129 1.00 79.75 88 VAL A O 1
ATOM 681 N N . ILE A 1 89 ? 8.070 -0.517 -9.169 1.00 73.75 89 ILE A N 1
ATOM 682 C CA . ILE A 1 89 ? 8.155 -0.432 -10.627 1.00 73.75 89 ILE A CA 1
ATOM 683 C C . ILE A 1 89 ? 9.495 -1.013 -11.091 1.00 73.75 89 ILE A C 1
ATOM 685 O O . ILE A 1 89 ? 10.574 -0.444 -10.892 1.00 73.75 89 ILE A O 1
ATOM 689 N N . MET A 1 90 ? 9.411 -2.170 -11.734 1.00 75.31 90 MET A N 1
ATOM 690 C CA . MET A 1 90 ? 10.517 -2.876 -12.360 1.00 75.31 90 MET A CA 1
ATOM 691 C C . MET A 1 90 ? 10.577 -2.518 -13.847 1.00 75.31 90 MET A C 1
ATOM 693 O O . MET A 1 90 ? 9.684 -2.830 -14.631 1.00 75.31 90 MET A O 1
ATOM 697 N N . GLN A 1 91 ? 11.661 -1.869 -14.236 1.00 67.31 91 GLN A N 1
ATOM 698 C CA . GLN A 1 91 ? 12.063 -1.603 -15.611 1.00 67.31 91 GLN A CA 1
ATOM 699 C C . GLN A 1 91 ? 13.360 -2.363 -15.878 1.00 67.31 91 GLN A C 1
ATOM 701 O O . GLN A 1 91 ? 13.968 -2.892 -14.945 1.00 67.31 91 GLN A O 1
ATOM 706 N N . LYS A 1 92 ? 13.831 -2.386 -17.128 1.00 62.91 92 LYS A N 1
ATOM 707 C CA . LYS A 1 92 ? 15.110 -3.025 -17.485 1.00 62.91 92 LYS A CA 1
ATOM 708 C C . LYS A 1 92 ? 16.247 -2.664 -16.513 1.00 62.91 92 LYS A C 1
ATOM 710 O O . LYS A 1 92 ? 16.991 -3.550 -16.106 1.00 62.91 92 LYS A O 1
ATOM 715 N N . ASP A 1 93 ? 16.310 -1.401 -16.091 1.00 55.72 93 ASP A N 1
ATOM 716 C CA . ASP A 1 93 ? 17.373 -0.866 -15.231 1.00 55.72 93 ASP A CA 1
ATOM 717 C C . ASP A 1 93 ? 17.079 -0.951 -13.719 1.00 55.72 93 ASP A C 1
ATOM 719 O O . ASP A 1 93 ? 17.881 -0.478 -12.918 1.00 55.72 93 ASP A O 1
ATOM 723 N N . THR A 1 94 ? 15.915 -1.455 -13.293 1.00 61.75 94 THR A N 1
ATOM 724 C CA . THR A 1 94 ? 15.559 -1.631 -11.862 1.00 61.75 94 THR A CA 1
ATOM 725 C C . THR A 1 94 ? 15.185 -3.065 -11.499 1.00 61.75 94 THR A C 1
ATOM 727 O O . THR A 1 94 ? 15.176 -3.408 -10.321 1.00 61.75 94 THR A O 1
ATOM 730 N N . ALA A 1 95 ? 14.900 -3.909 -12.493 1.00 60.88 95 ALA A N 1
ATOM 731 C CA . ALA A 1 95 ? 14.669 -5.339 -12.327 1.00 60.88 95 ALA A CA 1
ATOM 732 C C . ALA A 1 95 ? 15.978 -6.117 -12.115 1.00 60.88 95 ALA A C 1
ATOM 734 O O . ALA A 1 95 ? 15.975 -7.160 -11.461 1.00 60.88 95 ALA A O 1
ATOM 735 N N . ASP A 1 96 ? 17.094 -5.619 -12.662 1.00 52.81 96 ASP A N 1
ATOM 736 C CA . ASP A 1 96 ? 18.407 -6.217 -12.447 1.00 52.81 96 ASP A CA 1
ATOM 737 C C . ASP A 1 96 ? 18.980 -5.733 -11.105 1.00 52.81 96 ASP A C 1
ATOM 739 O O . ASP A 1 96 ? 19.218 -4.545 -10.884 1.00 52.81 96 ASP A O 1
ATOM 743 N N . ARG A 1 97 ? 19.197 -6.675 -10.185 1.00 44.16 97 ARG A N 1
ATOM 744 C CA . ARG A 1 97 ? 19.712 -6.484 -8.813 1.00 44.16 97 ARG A CA 1
ATOM 745 C C . ARG A 1 97 ? 21.145 -5.911 -8.775 1.00 44.16 97 ARG A C 1
ATOM 747 O O . ARG A 1 97 ? 21.721 -5.734 -7.701 1.00 44.16 97 ARG A O 1
ATOM 754 N N . SER A 1 98 ? 21.748 -5.624 -9.923 1.00 37.94 98 SER A N 1
ATOM 755 C CA . SER A 1 98 ? 23.144 -5.226 -10.053 1.00 37.94 98 SER A CA 1
ATOM 756 C C . SER A 1 98 ? 23.278 -3.884 -10.770 1.00 37.94 98 SER A C 1
ATOM 758 O O . SER A 1 98 ? 23.509 -3.815 -11.971 1.00 37.94 98 SER A O 1
ATOM 760 N N . PHE A 1 99 ? 23.200 -2.798 -9.999 1.00 41.22 99 PHE A N 1
ATOM 761 C CA . PHE A 1 99 ? 23.845 -1.540 -10.377 1.00 41.22 99 PHE A CA 1
ATOM 762 C C . PHE A 1 99 ? 25.364 -1.780 -10.409 1.00 41.22 99 PHE A C 1
ATOM 764 O O . PHE A 1 99 ? 25.986 -1.988 -9.366 1.00 41.22 99 PHE A O 1
ATOM 771 N N . TYR A 1 100 ? 25.958 -1.837 -11.602 1.00 39.03 100 TYR A N 1
ATOM 772 C CA . TYR A 1 100 ? 27.404 -2.000 -11.768 1.00 39.03 100 TYR A CA 1
ATOM 773 C C . TYR A 1 100 ? 28.134 -0.683 -11.460 1.00 39.03 100 TYR A C 1
ATOM 775 O O . TYR A 1 100 ? 27.612 0.405 -11.697 1.00 39.03 100 TYR A O 1
ATOM 783 N N . ALA A 1 101 ? 29.358 -0.771 -10.932 1.00 33.34 101 ALA A N 1
ATOM 784 C CA . ALA A 1 101 ? 30.177 0.399 -10.614 1.00 33.34 101 ALA A CA 1
ATOM 785 C C . ALA A 1 101 ? 30.312 1.333 -11.836 1.00 33.34 101 ALA A C 1
ATOM 787 O O . ALA A 1 101 ? 30.852 0.929 -12.864 1.00 33.34 101 ALA A O 1
ATOM 788 N N . GLY A 1 102 ? 29.816 2.571 -11.712 1.00 48.06 102 GLY A N 1
ATOM 789 C CA . GLY A 1 102 ? 29.845 3.595 -12.766 1.00 48.06 102 GLY A CA 1
ATOM 790 C C . GLY A 1 102 ? 28.480 4.045 -13.304 1.00 48.06 102 GLY A C 1
ATOM 791 O O . GLY A 1 102 ? 28.439 4.949 -14.133 1.00 48.06 102 GLY A O 1
ATOM 792 N N . SER A 1 103 ? 27.364 3.469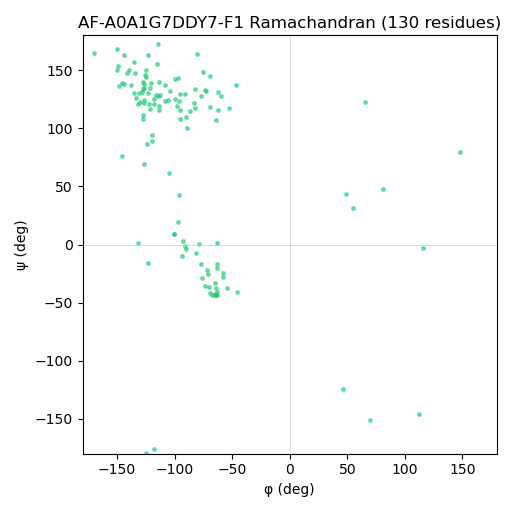 -12.853 1.00 45.97 103 SER A N 1
ATOM 793 C CA . SER A 1 103 ? 26.023 3.929 -13.243 1.00 45.97 103 SER A CA 1
ATOM 794 C C . SER A 1 103 ? 25.520 5.058 -12.333 1.00 45.97 103 SER A C 1
ATOM 796 O O . SER A 1 103 ? 25.275 4.825 -11.148 1.00 45.97 103 SER A O 1
ATOM 798 N N . ASP A 1 104 ? 25.339 6.257 -12.894 1.00 51.12 104 ASP A N 1
ATOM 799 C CA . ASP A 1 104 ? 24.725 7.417 -12.236 1.00 51.12 104 ASP A CA 1
ATOM 800 C C . ASP A 1 104 ? 23.287 7.607 -12.749 1.00 51.12 104 ASP A C 1
ATOM 802 O O . ASP A 1 104 ? 23.042 7.554 -13.957 1.00 51.12 104 ASP A O 1
ATOM 806 N N . LYS A 1 105 ? 22.323 7.788 -11.838 1.00 56.50 105 L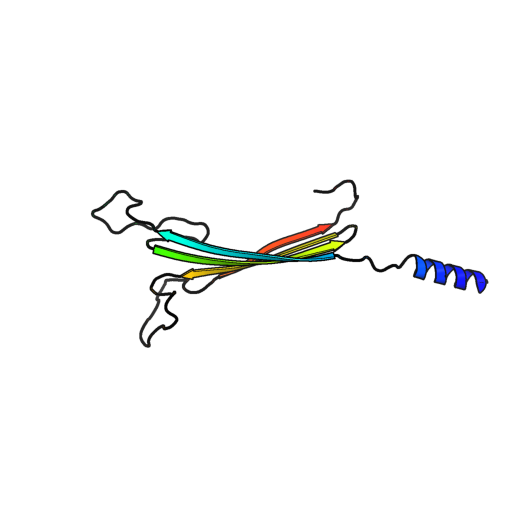YS A N 1
ATOM 807 C CA . LYS A 1 105 ? 20.892 7.923 -12.172 1.00 56.50 105 LYS A CA 1
ATOM 808 C C . LYS A 1 105 ? 20.374 9.359 -12.169 1.00 56.50 105 LYS A C 1
ATOM 810 O O . LYS A 1 105 ? 19.171 9.562 -12.344 1.00 56.50 105 LYS A O 1
ATOM 815 N N . GLY A 1 106 ? 21.271 10.342 -12.063 1.00 61.47 106 GLY A N 1
ATOM 816 C CA . GLY A 1 106 ? 20.966 11.749 -12.316 1.00 61.47 106 GLY A CA 1
ATOM 817 C C . GLY A 1 106 ? 19.671 12.219 -11.639 1.00 61.47 106 GLY A C 1
ATOM 818 O O . GLY A 1 106 ? 19.505 12.080 -10.433 1.00 61.47 106 GLY A O 1
ATOM 819 N N . VAL A 1 107 ? 18.741 12.769 -12.425 1.00 54.12 107 VAL A N 1
ATOM 820 C CA . VAL A 1 107 ? 17.479 13.388 -11.966 1.00 54.12 107 VAL A CA 1
ATOM 821 C C . VAL A 1 107 ? 16.249 12.470 -12.039 1.00 54.12 107 VAL A C 1
ATOM 823 O O . VAL A 1 107 ? 15.141 12.987 -12.045 1.00 54.12 107 VAL A O 1
ATOM 826 N N . ASN A 1 108 ? 16.386 11.139 -12.104 1.00 53.38 108 ASN A N 1
ATOM 827 C CA . ASN A 1 108 ? 15.225 10.230 -12.117 1.00 53.38 108 ASN A CA 1
ATOM 828 C C . ASN A 1 108 ? 14.821 9.847 -10.679 1.00 53.38 108 ASN A C 1
ATOM 830 O O . ASN A 1 108 ? 15.450 8.960 -10.096 1.00 53.38 108 ASN A O 1
ATOM 834 N N . PRO A 1 109 ? 13.780 10.471 -10.088 1.00 52.31 109 PRO A N 1
ATOM 835 C CA . PRO A 1 109 ? 13.574 10.449 -8.642 1.00 52.31 109 PRO A CA 1
ATOM 836 C C . PRO A 1 109 ? 12.949 9.160 -8.102 1.00 52.31 109 PRO A C 1
ATOM 838 O O . PRO A 1 109 ? 12.743 9.077 -6.898 1.00 52.31 109 PRO A O 1
ATOM 841 N N . ASN A 1 110 ? 12.641 8.156 -8.929 1.00 50.09 110 ASN A N 1
ATOM 842 C CA . ASN A 1 110 ? 11.891 7.006 -8.435 1.00 50.09 110 ASN A CA 1
ATOM 843 C C . ASN A 1 110 ? 12.288 5.688 -9.089 1.00 50.09 110 ASN A C 1
ATOM 845 O O . ASN A 1 110 ? 11.628 5.164 -9.984 1.00 50.09 110 ASN A O 1
ATOM 849 N N . THR A 1 111 ? 13.431 5.162 -8.666 1.00 53.88 111 THR A N 1
ATOM 850 C CA . THR A 1 111 ? 13.937 3.891 -9.175 1.00 53.88 111 THR A CA 1
ATOM 851 C C . THR A 1 111 ? 14.241 2.937 -8.042 1.00 53.88 111 THR A C 1
ATOM 853 O O . THR A 1 111 ? 15.390 2.617 -7.763 1.00 53.88 111 THR A O 1
ATOM 856 N N . GLY A 1 112 ? 13.184 2.473 -7.392 1.00 58.72 112 GLY A N 1
ATOM 857 C CA . GLY A 1 112 ? 13.310 1.414 -6.407 1.00 58.72 112 GLY A CA 1
ATOM 858 C C . GLY A 1 112 ? 12.289 1.557 -5.306 1.00 58.72 112 GLY A C 1
ATOM 859 O O . GLY A 1 112 ? 12.650 2.004 -4.233 1.00 58.72 112 GLY A O 1
ATOM 860 N N . GLY A 1 113 ? 11.058 1.132 -5.585 1.00 65.69 113 GLY A N 1
ATOM 861 C CA . GLY A 1 113 ? 10.053 0.827 -4.571 1.00 65.69 113 GLY A CA 1
ATOM 862 C C . GLY A 1 113 ? 9.558 2.011 -3.740 1.00 65.69 113 GLY A C 1
ATOM 863 O O . GLY A 1 113 ? 10.309 2.639 -3.003 1.00 65.69 113 GLY A O 1
ATOM 864 N N . GLU A 1 114 ? 8.258 2.246 -3.761 1.00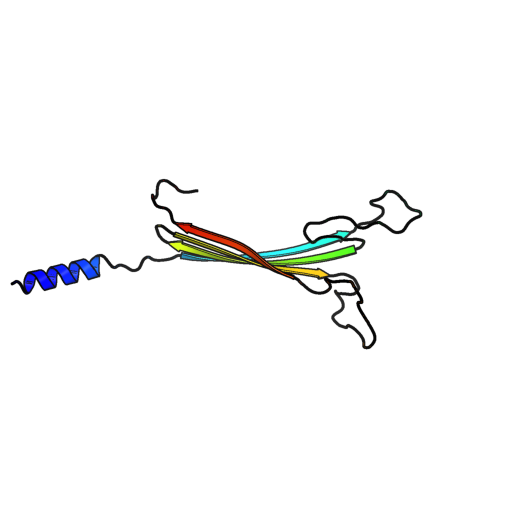 69.44 114 GLU A N 1
ATOM 865 C CA . GLU A 1 114 ? 7.601 3.097 -2.781 1.00 69.44 114 GLU A CA 1
ATOM 866 C C . GLU A 1 114 ? 7.001 2.235 -1.670 1.00 69.44 114 GLU A C 1
ATOM 868 O O . GLU A 1 114 ? 6.510 1.130 -1.903 1.00 69.44 114 GLU A O 1
ATOM 873 N N . PHE A 1 115 ? 7.058 2.741 -0.441 1.00 82.19 115 PHE A N 1
ATOM 874 C CA . PHE A 1 115 ? 6.301 2.202 0.681 1.00 82.19 115 PHE A CA 1
ATOM 875 C C . PHE A 1 115 ? 5.412 3.306 1.234 1.00 82.19 115 PHE A C 1
ATOM 877 O O . PHE A 1 115 ? 5.871 4.428 1.460 1.00 82.19 115 PHE A O 1
ATOM 884 N N . GLY A 1 116 ? 4.155 2.976 1.495 1.00 83.31 116 GLY A N 1
ATOM 885 C CA . GLY A 1 116 ? 3.174 3.936 1.960 1.00 83.31 116 GLY A CA 1
ATOM 886 C C . GLY A 1 116 ? 2.103 3.313 2.837 1.00 83.31 116 GLY A C 1
ATOM 887 O O . GLY A 1 116 ? 1.944 2.097 2.938 1.00 83.31 116 GLY A O 1
ATOM 888 N N . ILE A 1 117 ? 1.340 4.188 3.482 1.00 89.12 117 ILE A N 1
ATOM 889 C CA . ILE A 1 117 ? 0.081 3.810 4.110 1.00 89.12 117 ILE A CA 1
ATOM 890 C C . ILE A 1 117 ? -1.015 4.134 3.100 1.00 89.12 117 ILE A C 1
ATOM 892 O O . ILE A 1 117 ? -1.308 5.304 2.866 1.00 89.12 117 ILE A O 1
ATOM 896 N N . GLU A 1 118 ? -1.602 3.102 2.496 1.00 88.69 118 GLU A N 1
ATOM 897 C CA . GLU A 1 118 ? -2.687 3.262 1.523 1.00 88.69 118 GLU A CA 1
ATOM 898 C C . GLU A 1 118 ? -3.960 3.754 2.220 1.00 88.69 118 GLU A C 1
ATOM 900 O O . GLU A 1 118 ? -4.679 4.615 1.711 1.00 88.69 118 GLU A O 1
ATOM 905 N N . ARG A 1 119 ? -4.260 3.196 3.400 1.00 91.50 119 ARG A N 1
ATOM 906 C CA . ARG A 1 119 ? -5.499 3.500 4.118 1.00 91.50 119 ARG A CA 1
ATOM 907 C C . ARG A 1 119 ? -5.326 3.428 5.625 1.00 91.50 119 ARG A C 1
ATOM 909 O O . ARG A 1 119 ? -4.783 2.459 6.151 1.00 91.50 119 ARG A O 1
ATOM 916 N N . VAL A 1 120 ? -5.899 4.423 6.301 1.00 94.50 120 VAL A N 1
ATOM 917 C CA . VAL A 1 120 ? -6.136 4.433 7.748 1.00 94.50 120 VAL A CA 1
ATOM 918 C C . VAL A 1 120 ? -7.581 4.825 7.999 1.00 94.50 120 VAL A C 1
ATOM 920 O O . VAL A 1 120 ? -8.011 5.903 7.598 1.00 94.50 120 VAL A O 1
ATOM 923 N N . GLU A 1 121 ? -8.320 3.965 8.687 1.00 93.44 121 GLU A N 1
ATOM 924 C CA . GLU A 1 121 ? -9.686 4.231 9.129 1.00 93.44 121 GLU A CA 1
ATOM 925 C C . GLU A 1 121 ? -9.771 3.992 10.634 1.00 93.44 121 GLU A C 1
ATOM 927 O O . GLU A 1 121 ? -9.421 2.918 11.124 1.00 93.44 121 GLU A O 1
ATOM 932 N N . LEU A 1 122 ? -10.221 5.013 11.364 1.00 92.69 122 LEU A N 1
ATOM 933 C CA . LEU A 1 122 ? -10.420 4.995 12.812 1.00 92.69 122 LEU A CA 1
ATOM 934 C C . LEU A 1 122 ? -11.848 5.459 13.079 1.00 92.69 122 LEU A C 1
ATOM 936 O O . LEU A 1 122 ? -12.162 6.635 12.893 1.00 92.69 122 LEU A O 1
ATOM 940 N N . LEU A 1 123 ? -12.723 4.540 13.475 1.00 89.31 123 LEU A N 1
ATOM 941 C CA . LEU A 1 123 ? -14.157 4.798 13.567 1.00 89.31 123 LEU A CA 1
ATOM 942 C C . LEU A 1 123 ? -14.690 4.483 14.962 1.00 89.31 123 LEU A C 1
ATOM 944 O O . LEU A 1 123 ? -14.278 3.511 15.599 1.00 89.31 123 LEU A O 1
ATOM 948 N N . TYR A 1 124 ? -15.656 5.290 15.402 1.00 86.69 124 TYR A N 1
ATOM 949 C CA . TYR A 1 124 ? -16.420 5.078 16.627 1.00 86.69 124 TYR A CA 1
ATOM 950 C C . TYR A 1 124 ? -17.915 5.285 16.363 1.00 86.69 124 TYR A C 1
ATOM 952 O O . TYR A 1 124 ? -18.323 6.335 15.866 1.00 86.69 124 TYR A O 1
ATOM 960 N N . ALA A 1 125 ? -18.733 4.298 16.716 1.00 85.69 125 ALA A N 1
ATOM 961 C CA . ALA A 1 125 ? -20.180 4.337 16.570 1.00 85.69 125 ALA A CA 1
ATOM 962 C C . ALA A 1 125 ? -20.843 4.731 17.898 1.00 85.69 125 ALA A C 1
ATOM 964 O O . ALA A 1 125 ? -20.740 4.033 18.910 1.00 85.69 125 ALA A O 1
ATOM 965 N N . PHE A 1 126 ? -21.577 5.848 17.890 1.00 81.19 126 PHE A N 1
ATOM 966 C CA . PHE A 1 126 ? -22.346 6.317 19.051 1.00 81.19 126 PHE A CA 1
ATOM 967 C C . PHE A 1 126 ? -23.659 5.545 19.255 1.00 81.19 126 PHE A C 1
ATOM 969 O O . PHE A 1 126 ? -24.236 5.585 20.341 1.00 81.19 126 PHE A O 1
ATOM 976 N N . SER A 1 127 ? -24.118 4.824 18.230 1.00 70.00 127 SER A N 1
ATOM 977 C CA . SER A 1 127 ? -25.304 3.970 18.260 1.00 70.00 127 SER A CA 1
ATOM 978 C C . SER A 1 127 ? -25.084 2.746 17.364 1.00 70.00 127 SER A C 1
ATOM 980 O O . SER A 1 127 ? -24.587 2.927 16.254 1.00 70.00 127 SER A O 1
ATOM 982 N N . PRO A 1 128 ? -25.498 1.531 17.777 1.00 60.38 128 PRO A N 1
ATOM 983 C CA . PRO A 1 128 ? -25.416 0.340 16.928 1.00 60.38 128 PRO A CA 1
ATOM 984 C C . PRO A 1 128 ? -26.278 0.434 15.658 1.00 60.38 128 PRO A C 1
ATOM 986 O O . PRO A 1 128 ? -26.047 -0.299 14.710 1.00 60.38 128 PRO A O 1
ATOM 989 N N . LEU A 1 129 ? -27.283 1.321 15.637 1.00 63.06 129 LEU A N 1
ATOM 990 C CA . LEU A 1 129 ? -28.172 1.538 14.484 1.00 63.06 129 LEU A CA 1
ATOM 991 C C . LEU A 1 129 ? -27.569 2.458 13.412 1.00 63.06 129 LEU A C 1
ATOM 993 O O . LEU A 1 129 ? -28.167 2.639 12.356 1.00 63.06 129 LEU A O 1
ATOM 997 N N . ALA A 1 130 ? -26.418 3.062 13.695 1.00 57.84 130 ALA A N 1
ATOM 998 C CA . ALA A 1 130 ? -25.647 3.844 12.744 1.00 57.84 130 ALA A CA 1
ATOM 999 C C . ALA A 1 130 ? -24.432 3.014 12.300 1.00 57.84 130 ALA A C 1
ATOM 1001 O O . ALA A 1 130 ? -23.295 3.379 12.588 1.00 57.84 130 ALA A O 1
ATOM 1002 N N . GLU A 1 131 ? -24.668 1.857 11.678 1.00 49.88 131 GLU A N 1
ATOM 1003 C CA . GLU A 1 131 ? -23.611 1.174 10.925 1.00 49.88 131 GLU A CA 1
ATOM 1004 C C . GLU A 1 131 ? -23.509 1.804 9.523 1.00 49.88 131 GLU A C 1
ATOM 1006 O O . GLU A 1 131 ? -24.527 2.076 8.882 1.00 49.88 131 GLU A O 1
ATOM 1011 N N . LEU A 1 132 ? -22.271 2.079 9.098 1.00 50.50 132 LEU A N 1
ATOM 1012 C CA . LEU A 1 132 ? -21.868 2.455 7.739 1.00 50.50 132 LEU A CA 1
ATOM 1013 C C . LEU A 1 132 ? -21.253 1.234 7.055 1.00 50.50 132 LEU A C 1
ATOM 1015 O O . LEU A 1 132 ? -20.443 0.556 7.732 1.00 50.50 132 LEU A O 1
#

Foldseek 3Di:
DCPPPVVVVVCVVVVVPDPFDKDKDKDKDKDKDKDADDCPVVDPPDADDWDQDPVGTDDGTWIKIKIKIKMKIDTPFKIKIWIKMKIAIGDPVQVDPDPDPPDDPPPPPDRGIDIDTPDIDIGGHPDPVPDD

pLDDT: mean 74.0, std 15.34, range [33.34, 96.5]

Solvent-accessible surface area (backbone atoms only — not comparable to full-atom values): 8209 Å² total; per-residue (Å²): 139,59,68,69,57,53,52,51,51,51,52,50,55,59,69,70,59,67,79,82,73,61,54,74,49,77,50,70,50,78,48,77,49,79,44,81,54,73,58,82,76,75,44,90,91,54,80,68,65,75,43,82,54,100,92,41,81,45,66,46,62,37,37,36,40,35,41,35,46,30,42,37,39,39,46,100,45,37,39,39,38,41,29,38,34,37,40,32,65,30,32,85,87,54,62,51,94,66,85,56,96,86,78,79,68,86,89,64,92,79,79,69,56,52,75,49,74,76,43,80,46,82,48,73,47,95,44,89,88,62,75,131

Mean predicted aligned error: 13.49 Å

Secondary structure (DSSP, 8-state):
--HHHHHHHHHHHHHH-PPPPPEEEEEEEEEEEEEE--STTS-TTSPPPPEEETTEEE-SEEEEEEEEEEEEEE-SSEEEEEEEEEEEEE-HHHHSS---TT---TT----S-EEEEEEEEEEE-SSTT---

Nearest PDB structures (foldseek):
  6h03-assembly1_F  TM=2.120E-01  e=6.681E+00  Homo sapiens

Sequence (132 aa):
MNAGRILITLLLVVGLSSPALAAIDFFGTARVLPTYYKNFDFNDDASDMFVVNEGGLAKGEHLRAELRLGWQAKGDKWSVKMITEADVIMQKDTADRSFYAGSDKGVNPNTGGEFGIERVELLYAFSPLAEL

Organism: NCBI:txid57664